Protein AF-A0A2S3VRB4-F1 (afdb_monomer)

Nearest PDB structures (foldseek):
  4v7r-assembly2_Dg  TM=2.582E-01  e=9.959E+00  Saccharomyces cerevisiae

Organism: NCBI:txid1943631

Secondary structure (DSSP, 8-state):
-EEEEEEETTEEEEEEPP--EEEEETTTTEEEEEEESSHHHHHHHHHHHHHHHHHHHHHHHHHHHHHHTT-

Radius of gyration: 22.04 Å; Cα contacts (8 Å, |Δi|>4): 60; chains: 1; bounding box: 49×19×64 Å

Sequence (71 aa):
METGSMRNGARFYCETASIGMNVYDNEEKLRLKNTYQAQEEAEFESQRLNLERLQNLLF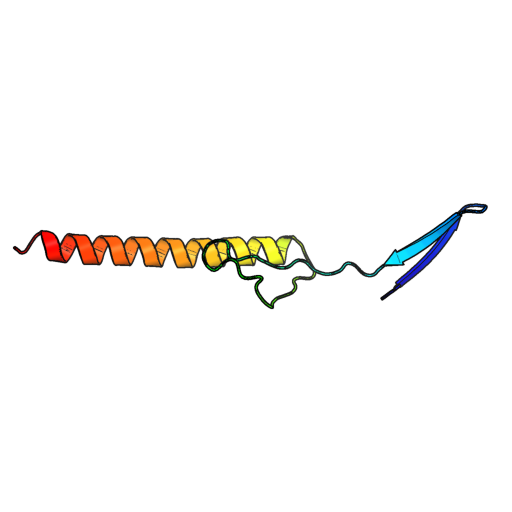ERESTTALSNNS

Mean predicted aligned error: 11.02 Å

pLDDT: mean 82.15, std 10.54, range [50.34, 95.0]

Structure (mmCIF, N/CA/C/O backbone):
data_AF-A0A2S3VRB4-F1
#
_entry.id   AF-A0A2S3VRB4-F1
#
loop_
_atom_site.group_PDB
_atom_site.id
_atom_site.type_symbol
_atom_site.label_atom_id
_atom_site.label_alt_id
_atom_site.label_comp_id
_atom_site.label_asym_id
_atom_site.label_entity_id
_atom_site.label_seq_id
_atom_site.pdbx_PDB_ins_code
_atom_site.Cartn_x
_atom_site.Cartn_y
_atom_site.Cartn_z
_atom_site.occupancy
_atom_site.B_iso_or_equiv
_atom_site.auth_seq_id
_atom_site.auth_comp_id
_atom_site.auth_asym_id
_atom_site.auth_atom_id
_atom_site.pdbx_PDB_model_num
ATOM 1 N N . MET A 1 1 ? 4.885 0.753 -21.885 1.00 57.50 1 MET A N 1
ATOM 2 C CA . MET A 1 1 ? 5.571 1.276 -23.086 1.00 57.50 1 MET A CA 1
ATOM 3 C C . MET A 1 1 ? 6.985 0.721 -23.086 1.00 57.50 1 MET A C 1
ATOM 5 O O . MET A 1 1 ? 7.559 0.600 -22.009 1.00 57.50 1 MET A O 1
ATOM 9 N N . GLU A 1 2 ? 7.499 0.325 -24.246 1.00 69.00 2 GLU A N 1
ATOM 10 C CA . GLU A 1 2 ? 8.904 -0.066 -24.417 1.00 69.00 2 GLU A CA 1
ATOM 11 C C . GLU A 1 2 ? 9.767 1.203 -24.369 1.00 69.00 2 GLU A C 1
ATOM 13 O O . GLU A 1 2 ? 9.491 2.162 -25.088 1.00 69.00 2 GLU A O 1
ATOM 18 N N . THR A 1 3 ? 10.736 1.247 -23.459 1.00 71.31 3 THR A N 1
ATOM 19 C CA . THR A 1 3 ? 11.636 2.391 -23.225 1.00 71.31 3 THR A CA 1
ATOM 20 C C . THR A 1 3 ? 12.998 2.213 -23.879 1.00 71.31 3 THR A C 1
ATOM 22 O O . THR A 1 3 ? 13.736 3.183 -24.023 1.00 71.31 3 THR A O 1
ATOM 25 N N . GLY A 1 4 ? 13.314 1.000 -24.321 1.00 73.00 4 GLY A N 1
ATOM 26 C CA . GLY A 1 4 ? 14.551 0.675 -25.011 1.00 73.00 4 GLY A CA 1
ATOM 27 C C . GLY A 1 4 ? 14.507 -0.750 -25.540 1.00 73.00 4 GLY A C 1
ATOM 28 O O . GLY A 1 4 ? 13.675 -1.552 -25.126 1.00 73.00 4 GLY A O 1
ATOM 29 N N . SER A 1 5 ? 15.407 -1.087 -26.455 1.00 77.62 5 SER A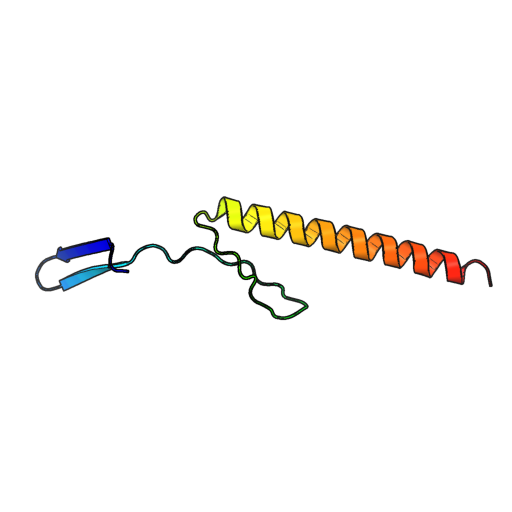 N 1
ATOM 30 C CA . SER A 1 5 ? 15.657 -2.479 -26.822 1.00 77.62 5 SER A CA 1
ATOM 31 C C . SER A 1 5 ? 17.156 -2.723 -26.894 1.00 77.62 5 SER A C 1
ATOM 33 O O . SER A 1 5 ? 17.922 -1.877 -27.357 1.00 77.62 5 SER A O 1
ATOM 35 N N . MET A 1 6 ? 17.585 -3.884 -26.409 1.00 80.25 6 MET A N 1
ATOM 36 C CA . MET A 1 6 ? 18.975 -4.315 -26.431 1.00 80.25 6 MET A CA 1
ATOM 37 C C . MET A 1 6 ? 19.077 -5.658 -27.145 1.00 80.25 6 MET A C 1
ATOM 39 O O . MET A 1 6 ? 18.298 -6.584 -26.908 1.00 80.25 6 MET A O 1
ATOM 43 N N . ARG A 1 7 ? 20.071 -5.788 -28.023 1.00 85.25 7 ARG A N 1
ATOM 44 C CA . ARG A 1 7 ? 20.349 -7.031 -28.742 1.00 85.25 7 ARG A CA 1
ATOM 45 C C . ARG A 1 7 ? 21.642 -7.646 -28.228 1.00 85.25 7 ARG A C 1
ATOM 47 O O . ARG A 1 7 ? 22.690 -7.011 -28.286 1.00 85.25 7 ARG A O 1
ATOM 54 N N . ASN A 1 8 ? 21.575 -8.902 -27.789 1.00 81.88 8 ASN A N 1
ATOM 55 C CA . ASN A 1 8 ? 22.755 -9.697 -27.452 1.00 81.88 8 ASN A CA 1
ATOM 56 C C . ASN A 1 8 ? 22.804 -10.939 -28.356 1.00 81.88 8 ASN A C 1
ATOM 58 O O . ASN A 1 8 ? 22.062 -11.908 -28.170 1.00 81.88 8 ASN A O 1
ATOM 62 N N . GLY A 1 9 ? 23.640 -10.874 -29.396 1.00 86.19 9 GLY A N 1
ATOM 63 C CA . GLY A 1 9 ? 23.737 -11.907 -30.429 1.00 86.19 9 GLY A CA 1
ATOM 64 C C . GLY A 1 9 ? 22.438 -12.056 -31.233 1.00 86.19 9 GLY A C 1
ATOM 65 O O . GLY A 1 9 ? 22.030 -11.139 -31.952 1.00 86.19 9 GLY A O 1
ATOM 66 N N . ALA A 1 10 ? 21.799 -13.224 -31.127 1.00 89.00 10 ALA A N 1
ATOM 67 C CA . ALA A 1 10 ? 20.498 -13.517 -31.742 1.00 89.00 10 ALA A CA 1
ATOM 68 C C . ALA A 1 10 ? 19.296 -13.197 -30.828 1.00 89.00 10 ALA A C 1
ATOM 70 O O . ALA A 1 10 ? 18.155 -13.305 -31.269 1.00 89.00 10 ALA A O 1
ATOM 71 N N . ARG A 1 11 ? 19.528 -12.827 -29.560 1.00 85.88 11 ARG A N 1
ATOM 72 C CA . ARG A 1 11 ? 18.458 -12.528 -28.599 1.00 85.88 11 ARG A CA 1
ATOM 73 C C . ARG A 1 11 ? 18.110 -11.044 -28.631 1.00 85.88 11 ARG A C 1
ATOM 75 O O . ARG A 1 11 ? 19.004 -10.197 -28.588 1.00 85.88 11 ARG A O 1
ATOM 82 N N . PHE A 1 12 ? 16.813 -10.762 -28.660 1.00 80.69 12 PHE A N 1
ATOM 83 C CA . PHE A 1 12 ? 16.248 -9.427 -28.506 1.00 80.69 12 PHE A CA 1
ATOM 84 C C . PHE A 1 12 ? 15.650 -9.297 -27.107 1.00 80.69 12 PHE A C 1
ATOM 86 O O . PHE A 1 12 ? 14.880 -10.156 -26.679 1.00 80.69 12 PHE A O 1
ATOM 93 N N . TYR A 1 13 ? 16.023 -8.231 -26.409 1.00 80.75 13 TYR A N 1
ATOM 94 C CA . TYR A 1 13 ? 15.474 -7.852 -25.117 1.00 80.75 13 TYR A CA 1
ATOM 95 C C . TYR A 1 13 ? 14.784 -6.502 -25.286 1.00 80.75 13 TYR A C 1
ATOM 97 O O . TYR A 1 13 ? 15.417 -5.543 -25.721 1.00 80.75 13 TYR A O 1
ATOM 105 N N . CYS A 1 14 ? 13.499 -6.433 -24.956 1.00 76.38 14 CYS A N 1
ATOM 106 C CA . CYS A 1 14 ? 12.759 -5.180 -24.872 1.00 76.38 14 CYS A CA 1
ATOM 107 C C . CYS A 1 14 ? 12.811 -4.702 -23.420 1.00 76.38 14 CYS A C 1
ATOM 109 O O . CYS A 1 14 ? 12.455 -5.442 -22.503 1.00 76.38 14 CYS A O 1
ATOM 111 N N . GLU A 1 15 ? 13.271 -3.481 -23.209 1.00 73.19 15 GLU A N 1
ATOM 112 C CA . GLU A 1 15 ? 13.250 -2.809 -21.921 1.00 73.19 15 GLU A CA 1
ATOM 113 C C . GLU A 1 15 ? 11.876 -2.153 -21.778 1.00 73.19 15 GLU A C 1
ATOM 115 O O . GLU A 1 15 ? 11.509 -1.250 -22.530 1.00 73.19 15 GLU A O 1
ATOM 120 N N . THR A 1 16 ? 11.055 -2.663 -20.867 1.00 72.25 16 THR A N 1
ATOM 121 C CA . THR A 1 16 ? 9.749 -2.074 -20.566 1.00 72.25 16 THR A CA 1
ATOM 122 C C . THR A 1 16 ? 9.897 -1.057 -19.449 1.00 72.25 16 THR A C 1
ATOM 124 O O . THR A 1 16 ? 10.523 -1.373 -18.437 1.00 72.25 16 THR A O 1
ATOM 127 N N . ALA A 1 17 ? 9.256 0.110 -19.585 1.00 69.12 17 ALA A N 1
ATOM 128 C CA . ALA A 1 17 ? 9.115 1.048 -18.472 1.00 69.12 17 ALA A CA 1
ATOM 129 C C . ALA A 1 17 ? 8.610 0.301 -17.231 1.00 69.12 17 ALA A C 1
ATOM 131 O O .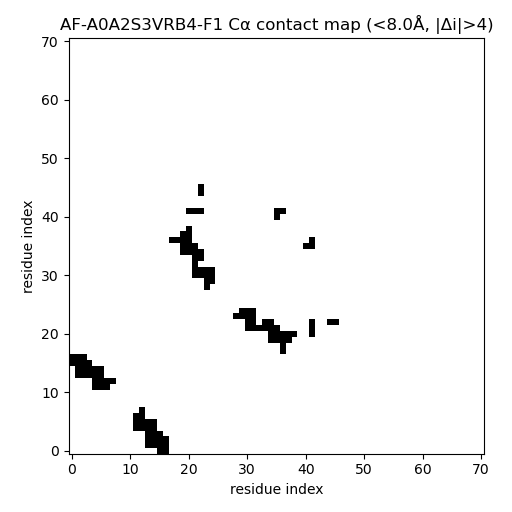 ALA A 1 17 ? 7.666 -0.493 -17.345 1.00 69.12 17 ALA A O 1
ATOM 132 N N . SER A 1 18 ? 9.202 0.568 -16.064 1.00 66.56 18 SER A N 1
ATOM 133 C CA . SER A 1 18 ? 8.690 0.037 -14.804 1.00 66.56 18 SER A CA 1
ATOM 134 C C . SER A 1 18 ? 7.233 0.460 -14.654 1.00 66.56 18 SER A C 1
ATOM 136 O O . SER A 1 18 ? 6.908 1.647 -14.599 1.00 66.56 18 SER A O 1
ATOM 138 N N . ILE A 1 19 ? 6.337 -0.524 -14.628 1.00 73.19 19 ILE A N 1
ATOM 139 C CA . ILE A 1 19 ? 4.956 -0.292 -14.229 1.00 73.19 19 ILE A CA 1
ATOM 140 C C . ILE A 1 19 ? 5.037 -0.019 -12.732 1.00 73.19 19 ILE A C 1
ATOM 142 O O . ILE A 1 19 ? 5.505 -0.877 -11.986 1.00 73.19 19 ILE A O 1
ATOM 146 N N . GLY A 1 20 ? 4.671 1.196 -12.322 1.00 80.12 20 GLY A N 1
ATOM 147 C CA . GLY A 1 20 ? 4.745 1.600 -10.923 1.00 80.12 20 GLY A CA 1
ATOM 148 C C . GLY A 1 20 ? 3.992 0.647 -9.987 1.00 80.12 20 GLY A C 1
ATOM 149 O O . GLY A 1 20 ? 3.199 -0.203 -10.403 1.00 80.12 20 GLY A O 1
ATOM 150 N N . MET A 1 21 ? 4.259 0.786 -8.700 1.00 82.38 21 MET A N 1
ATOM 151 C CA . MET A 1 21 ? 3.726 -0.055 -7.641 1.00 82.38 21 MET A CA 1
ATOM 152 C C . MET A 1 21 ? 2.355 0.446 -7.196 1.00 82.38 21 MET A C 1
ATOM 154 O O . MET A 1 21 ? 2.140 1.645 -7.064 1.00 82.38 21 MET A O 1
ATOM 158 N N . ASN A 1 22 ? 1.423 -0.457 -6.909 1.00 84.88 22 ASN A N 1
ATOM 159 C CA . ASN A 1 22 ? 0.133 -0.082 -6.334 1.00 84.88 22 ASN A CA 1
ATOM 160 C C . ASN A 1 22 ? -0.017 -0.695 -4.954 1.00 84.88 22 ASN A C 1
ATOM 162 O O . ASN A 1 22 ? 0.372 -1.841 -4.733 1.00 84.88 22 ASN A O 1
ATOM 166 N N . VAL A 1 23 ? -0.657 0.055 -4.066 1.00 87.50 23 VAL A N 1
ATOM 167 C CA . VAL A 1 23 ? -1.057 -0.437 -2.750 1.00 87.50 23 VAL A CA 1
ATOM 168 C C 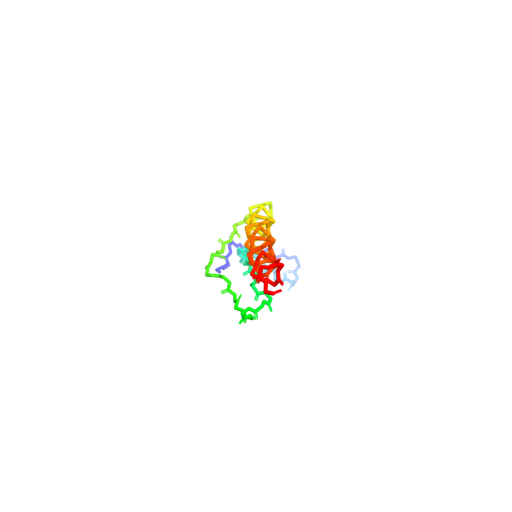. VAL A 1 23 ? -2.386 -1.184 -2.878 1.00 87.50 23 VAL A C 1
ATOM 170 O O . VAL A 1 23 ? -3.257 -0.811 -3.670 1.00 87.50 23 VAL A O 1
ATOM 173 N N . TYR A 1 24 ? -2.525 -2.265 -2.117 1.00 89.69 24 TYR A N 1
ATOM 174 C CA . TYR A 1 24 ? -3.727 -3.088 -2.068 1.00 89.69 24 TYR A CA 1
ATOM 175 C C . TYR A 1 24 ? -4.355 -2.978 -0.683 1.00 89.69 24 TYR A C 1
ATOM 177 O O . TYR A 1 24 ? -3.674 -3.195 0.318 1.00 89.69 24 TYR A O 1
ATOM 185 N N . ASP A 1 25 ? -5.646 -2.666 -0.632 1.00 86.88 25 ASP A N 1
ATOM 186 C CA . ASP A 1 25 ? -6.430 -2.813 0.584 1.00 86.88 25 ASP A CA 1
ATOM 187 C C . ASP A 1 25 ? -6.893 -4.270 0.702 1.00 86.88 25 ASP A C 1
ATOM 189 O O . ASP A 1 25 ? -7.646 -4.779 -0.135 1.00 86.88 25 ASP A O 1
ATOM 193 N N . ASN A 1 26 ? -6.421 -4.953 1.743 1.00 88.31 26 ASN A N 1
ATOM 194 C CA . ASN A 1 26 ? -6.750 -6.352 1.997 1.00 88.31 26 ASN A CA 1
ATOM 195 C C . ASN A 1 26 ? -8.168 -6.556 2.551 1.00 88.31 26 ASN A C 1
ATOM 197 O O . ASN A 1 26 ? -8.721 -7.643 2.385 1.00 88.31 26 ASN A O 1
ATOM 201 N N . GLU A 1 27 ? -8.754 -5.560 3.215 1.00 84.88 27 GLU A N 1
ATOM 202 C CA . GLU A 1 27 ? -10.099 -5.668 3.794 1.00 84.88 27 GLU A CA 1
ATOM 203 C C . GLU A 1 27 ? -11.164 -5.519 2.729 1.00 84.88 27 GLU A C 1
ATOM 205 O O . GLU A 1 27 ? -11.993 -6.413 2.554 1.00 84.88 27 GLU A O 1
ATOM 210 N N . GLU A 1 28 ? -11.094 -4.430 1.971 1.00 87.81 28 GLU A N 1
ATOM 211 C CA . GLU A 1 28 ? -12.040 -4.198 0.885 1.00 87.81 28 GLU A CA 1
ATOM 212 C C . GLU A 1 28 ? -11.718 -5.065 -0.341 1.00 87.81 28 GLU A C 1
ATOM 214 O O . GLU A 1 28 ? -12.539 -5.197 -1.248 1.00 87.81 28 GLU A O 1
ATOM 219 N N . LYS A 1 29 ? -10.540 -5.710 -0.354 1.00 90.38 29 LYS A N 1
ATOM 220 C CA . LYS A 1 29 ? -9.997 -6.477 -1.487 1.00 90.38 29 LYS A CA 1
ATOM 221 C C . LYS A 1 29 ? -9.922 -5.614 -2.745 1.00 90.38 29 LYS A C 1
ATOM 223 O O . LYS A 1 29 ? -10.237 -6.065 -3.849 1.00 90.38 29 LYS A O 1
ATOM 228 N N . LEU A 1 30 ? -9.505 -4.363 -2.569 1.00 88.81 30 LEU A N 1
ATOM 229 C CA . LEU A 1 30 ? -9.452 -3.357 -3.620 1.00 88.81 30 LEU A CA 1
ATOM 230 C C . LEU A 1 30 ? -8.014 -2.911 -3.866 1.00 88.81 30 LEU A C 1
ATOM 232 O O . LEU A 1 30 ? -7.253 -2.611 -2.950 1.00 88.81 30 LEU A O 1
ATOM 236 N N . ARG A 1 31 ? -7.652 -2.801 -5.145 1.00 86.69 31 ARG A N 1
ATOM 237 C CA . ARG A 1 31 ? -6.416 -2.133 -5.556 1.00 86.69 31 ARG A CA 1
ATOM 238 C C . ARG A 1 31 ? -6.629 -0.626 -5.474 1.00 86.69 31 ARG A C 1
ATOM 240 O O . ARG A 1 31 ? -7.500 -0.097 -6.168 1.00 86.69 31 ARG A O 1
ATOM 247 N N . LEU A 1 32 ? -5.806 0.069 -4.696 1.00 84.75 32 LEU A N 1
ATOM 248 C CA . LEU A 1 32 ? -5.842 1.525 -4.669 1.00 84.75 32 LEU A CA 1
ATOM 249 C C . LEU A 1 32 ? -5.403 2.075 -6.033 1.00 84.75 32 LEU A C 1
ATOM 251 O O . LEU A 1 32 ? -4.499 1.548 -6.693 1.00 84.75 32 LEU A O 1
ATOM 255 N N . LYS A 1 33 ? -6.093 3.131 -6.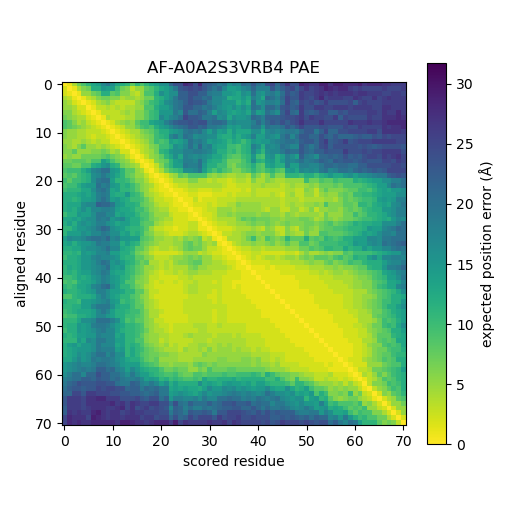482 1.00 79.69 33 LYS A N 1
ATOM 256 C CA . LYS A 1 33 ? -5.905 3.717 -7.821 1.00 79.69 33 LYS A CA 1
ATOM 257 C C . LYS A 1 33 ? -4.536 4.372 -7.997 1.00 79.69 33 LYS A C 1
ATOM 259 O O . LYS A 1 33 ? -4.118 4.595 -9.130 1.00 79.69 33 LYS A O 1
ATOM 264 N N . ASN A 1 34 ? -3.853 4.666 -6.895 1.00 82.00 34 ASN A N 1
ATOM 265 C CA . ASN A 1 34 ? -2.549 5.299 -6.913 1.00 82.00 34 ASN A CA 1
ATOM 266 C C . ASN A 1 34 ? -1.486 4.298 -7.372 1.00 82.00 34 ASN A C 1
ATOM 268 O O . ASN A 1 34 ? -1.426 3.157 -6.905 1.00 82.00 34 ASN A O 1
ATOM 272 N N . THR A 1 35 ? -0.655 4.763 -8.297 1.00 85.38 35 THR A N 1
ATOM 273 C CA . THR A 1 35 ? 0.495 4.038 -8.824 1.00 85.38 35 THR A CA 1
ATOM 274 C C . THR A 1 35 ? 1.741 4.843 -8.469 1.00 85.38 35 THR A C 1
ATOM 276 O O . THR A 1 35 ? 1.939 5.940 -8.991 1.00 85.38 35 THR A O 1
ATOM 279 N N . TYR A 1 36 ? 2.551 4.308 -7.567 1.00 85.62 36 TYR A N 1
ATOM 280 C CA . TYR A 1 36 ? 3.782 4.893 -7.047 1.00 85.62 36 TYR A CA 1
ATOM 281 C C . TYR A 1 36 ? 4.960 4.505 -7.932 1.00 85.62 36 TYR A C 1
ATOM 283 O O . TYR A 1 36 ? 5.044 3.366 -8.390 1.00 85.62 36 TYR A O 1
ATOM 291 N N . GLN A 1 37 ? 5.862 5.439 -8.216 1.00 84.44 37 GLN A N 1
ATOM 292 C CA . GLN A 1 37 ? 7.002 5.143 -9.092 1.00 84.44 37 GLN A CA 1
ATOM 293 C C . GLN A 1 37 ? 8.142 4.487 -8.312 1.00 84.44 37 GLN A C 1
ATOM 295 O O . GLN A 1 37 ? 8.829 3.622 -8.855 1.00 84.44 37 GLN A O 1
ATOM 300 N N . ALA A 1 38 ? 8.306 4.854 -7.038 1.00 85.19 38 ALA A N 1
ATOM 301 C CA . ALA A 1 38 ? 9.303 4.278 -6.148 1.00 85.19 38 ALA A CA 1
ATOM 302 C C . ALA A 1 38 ? 8.679 3.311 -5.133 1.00 85.19 38 ALA A C 1
ATOM 304 O O . ALA A 1 38 ? 7.561 3.504 -4.654 1.00 85.19 38 ALA A O 1
ATOM 305 N N . GLN A 1 39 ? 9.448 2.287 -4.763 1.00 85.06 39 GLN A N 1
ATOM 306 C CA . GLN A 1 39 ? 9.063 1.342 -3.716 1.00 85.06 39 GLN A CA 1
ATOM 307 C C . GLN A 1 39 ? 8.905 2.028 -2.356 1.00 85.06 39 GLN A C 1
ATOM 309 O O . GLN A 1 39 ? 7.935 1.764 -1.654 1.00 85.06 39 GLN A O 1
ATOM 314 N N . GLU A 1 40 ? 9.808 2.951 -2.025 1.00 88.25 40 GLU A N 1
ATOM 315 C CA . GLU A 1 40 ? 9.763 3.720 -0.777 1.00 88.25 40 GLU A CA 1
ATOM 316 C C . GLU A 1 40 ? 8.454 4.514 -0.635 1.00 88.25 40 GLU A C 1
ATOM 318 O O . GLU A 1 40 ? 7.841 4.509 0.428 1.00 88.25 40 GLU A O 1
ATOM 323 N N . GLU A 1 41 ? 7.968 5.124 -1.721 1.00 88.50 41 GLU A N 1
ATOM 324 C CA . GLU A 1 41 ? 6.690 5.850 -1.732 1.00 88.50 41 GLU A CA 1
ATOM 325 C C . GLU A 1 41 ? 5.499 4.913 -1.485 1.00 88.50 41 GLU A C 1
ATOM 327 O O . GLU A 1 41 ? 4.593 5.238 -0.716 1.00 88.50 41 GLU A O 1
ATOM 332 N N . ALA A 1 42 ? 5.504 3.734 -2.116 1.00 89.50 42 ALA A N 1
ATOM 333 C CA . ALA A 1 42 ? 4.450 2.740 -1.934 1.00 89.50 42 ALA A CA 1
ATOM 334 C C . ALA A 1 42 ? 4.431 2.182 -0.502 1.00 89.50 42 ALA A C 1
ATOM 336 O O . ALA A 1 42 ? 3.361 1.997 0.082 1.00 89.50 42 ALA A O 1
ATOM 337 N N . GLU A 1 43 ? 5.608 1.920 0.069 1.00 91.38 43 GLU A N 1
ATOM 338 C CA . GLU A 1 43 ? 5.755 1.437 1.443 1.00 91.38 43 GLU A CA 1
ATOM 339 C C . GLU A 1 43 ? 5.330 2.493 2.460 1.00 91.38 43 GLU A C 1
ATOM 341 O O . GLU A 1 43 ? 4.572 2.177 3.380 1.00 91.38 43 GLU A O 1
ATOM 346 N N . PHE A 1 44 ? 5.749 3.744 2.270 1.00 92.69 44 PHE A N 1
ATOM 347 C CA . PHE A 1 44 ? 5.346 4.861 3.116 1.00 92.69 44 PHE A CA 1
ATOM 348 C C . PHE A 1 44 ? 3.820 5.009 3.161 1.00 92.69 44 PHE A C 1
ATOM 350 O O . PHE A 1 44 ? 3.228 5.063 4.241 1.00 92.69 44 PHE A O 1
ATOM 357 N N . GLU A 1 45 ? 3.160 5.002 2.001 1.00 92.81 45 GLU A N 1
ATOM 358 C CA . GLU A 1 45 ? 1.700 5.109 1.942 1.00 92.81 45 GLU A CA 1
ATOM 359 C C . GLU A 1 45 ? 1.000 3.886 2.534 1.00 92.81 45 GLU A C 1
ATOM 361 O O . GLU A 1 45 ? 0.007 4.033 3.249 1.00 92.81 45 GLU A O 1
ATOM 366 N N . SER A 1 46 ? 1.538 2.682 2.323 1.00 91.56 46 SER A N 1
ATOM 367 C CA . SER A 1 46 ? 1.012 1.479 2.972 1.00 91.56 46 SER A CA 1
ATOM 368 C C . SER A 1 46 ? 1.084 1.577 4.498 1.00 91.56 46 SER A C 1
ATOM 370 O O . SER A 1 46 ? 0.120 1.221 5.177 1.00 91.56 46 SER A O 1
ATOM 372 N N . GLN A 1 47 ? 2.194 2.067 5.052 1.00 94.31 47 GLN A N 1
ATOM 373 C CA . 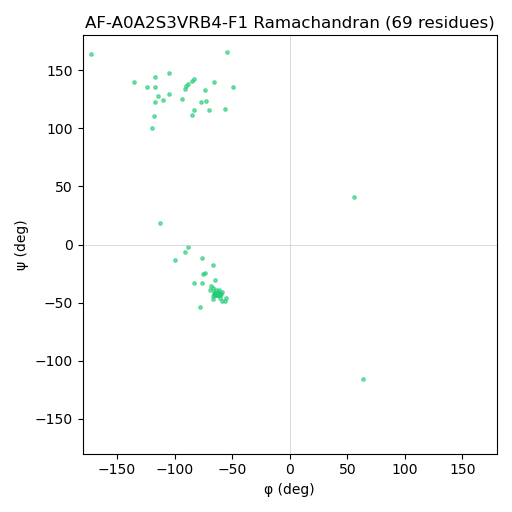GLN A 1 47 ? 2.350 2.247 6.496 1.00 94.31 47 GLN A CA 1
ATOM 374 C C . GLN A 1 47 ? 1.393 3.310 7.036 1.00 94.31 47 GLN A C 1
ATOM 376 O O . GLN A 1 47 ? 0.759 3.091 8.071 1.00 94.31 47 GLN A O 1
ATOM 381 N N . ARG A 1 48 ? 1.244 4.430 6.320 1.00 95.00 48 ARG A N 1
ATOM 382 C CA . ARG A 1 48 ? 0.328 5.515 6.687 1.00 95.00 48 ARG A CA 1
ATOM 383 C C . ARG A 1 48 ? -1.118 5.023 6.782 1.00 95.00 48 ARG A C 1
ATOM 385 O O . ARG A 1 48 ? -1.769 5.266 7.796 1.00 95.00 48 ARG A O 1
ATOM 392 N N . LEU A 1 49 ? -1.593 4.295 5.769 1.00 92.69 49 LEU A N 1
ATOM 393 C CA . LEU A 1 49 ? -2.952 3.739 5.729 1.00 92.69 49 LEU A CA 1
ATOM 394 C C . LEU A 1 49 ? -3.194 2.721 6.852 1.00 92.69 49 LEU A C 1
ATOM 396 O O . LEU A 1 49 ? -4.234 2.749 7.510 1.00 92.69 49 LEU A O 1
ATOM 400 N N . ASN A 1 50 ? -2.216 1.852 7.117 1.00 93.31 50 ASN A N 1
ATOM 401 C CA . ASN A 1 50 ? -2.313 0.880 8.206 1.00 93.31 50 ASN A CA 1
ATOM 402 C C . ASN A 1 50 ? -2.388 1.560 9.580 1.00 93.31 50 ASN A C 1
ATOM 404 O O . ASN A 1 50 ? -3.143 1.116 10.446 1.00 93.31 50 ASN A O 1
ATOM 408 N N . LEU A 1 51 ? -1.622 2.636 9.784 1.00 94.81 51 LEU A N 1
ATOM 409 C CA . LEU A 1 51 ? -1.638 3.394 11.032 1.00 94.81 51 LEU A CA 1
ATOM 410 C C . LEU A 1 51 ? -2.979 4.103 11.249 1.00 94.81 51 LEU A C 1
ATOM 412 O O . LEU A 1 51 ? -3.542 4.007 12.337 1.00 94.81 51 LEU A O 1
ATOM 416 N N . GLU A 1 52 ? -3.493 4.782 10.223 1.00 92.94 52 GLU A N 1
ATOM 417 C CA . GLU A 1 52 ? -4.799 5.453 10.257 1.00 92.94 52 GLU A CA 1
ATOM 418 C C . GLU A 1 52 ? -5.911 4.467 10.637 1.00 92.94 52 GLU A C 1
ATOM 420 O O . GLU A 1 52 ? -6.701 4.706 11.552 1.00 92.94 52 GLU A O 1
ATOM 425 N N . ARG A 1 53 ? -5.908 3.291 10.010 1.00 90.38 53 ARG A N 1
ATOM 426 C CA . ARG A 1 53 ? -6.877 2.242 10.312 1.00 90.38 53 ARG A CA 1
ATOM 427 C C . ARG A 1 53 ? -6.739 1.683 11.725 1.00 90.38 53 ARG A C 1
ATOM 429 O O . ARG A 1 53 ? -7.749 1.462 12.390 1.00 90.38 53 ARG A O 1
ATOM 436 N N . LEU A 1 54 ? -5.513 1.465 12.199 1.00 91.88 54 LEU A N 1
ATOM 437 C CA . LEU A 1 54 ? -5.279 1.016 13.571 1.00 91.88 54 LEU A CA 1
ATOM 438 C C . LEU A 1 54 ? -5.840 2.024 14.583 1.00 91.88 54 LEU A C 1
ATOM 440 O O . LEU A 1 54 ? -6.472 1.617 15.554 1.00 91.88 54 LEU A O 1
ATOM 444 N N . GLN A 1 55 ? -5.648 3.323 14.349 1.00 93.88 55 GLN A N 1
ATOM 445 C CA . GLN A 1 55 ? -6.188 4.371 15.217 1.00 93.88 55 GLN A CA 1
ATOM 446 C C . GLN A 1 55 ? -7.721 4.355 15.246 1.00 93.88 55 GLN A C 1
ATOM 448 O O . GLN A 1 55 ? -8.301 4.405 16.331 1.00 93.88 55 GLN A O 1
ATOM 453 N N . ASN A 1 56 ? -8.371 4.203 14.089 1.00 90.94 56 ASN A N 1
ATOM 454 C CA . ASN A 1 56 ? -9.831 4.100 14.009 1.00 90.94 56 ASN A CA 1
ATOM 455 C C . ASN A 1 56 ? -10.361 2.890 14.797 1.00 90.94 56 ASN A C 1
ATOM 457 O O . ASN A 1 56 ? -11.263 3.038 15.619 1.00 90.94 56 ASN A O 1
ATOM 461 N N . LEU A 1 57 ? -9.742 1.715 14.634 1.00 89.94 57 LEU A N 1
ATOM 462 C CA . LEU A 1 57 ? -10.123 0.503 15.371 1.00 89.94 57 LEU A CA 1
ATOM 463 C C . LEU A 1 57 ? -9.960 0.659 16.891 1.00 89.94 57 LEU A C 1
ATOM 465 O O . LEU A 1 57 ? -10.792 0.177 17.662 1.00 89.94 57 LEU A O 1
ATOM 469 N N . LEU A 1 58 ? -8.894 1.327 17.341 1.00 92.19 58 LEU A N 1
ATOM 470 C CA . LEU A 1 58 ? -8.682 1.603 18.764 1.00 92.19 58 LEU A CA 1
ATOM 471 C C . LEU A 1 58 ? -9.760 2.542 19.317 1.00 92.19 58 LEU A C 1
ATOM 473 O O . LEU A 1 58 ? -10.316 2.265 20.380 1.00 92.19 58 LEU A O 1
ATOM 477 N N . PHE A 1 59 ? -10.105 3.595 18.575 1.00 91.38 59 PHE A N 1
ATOM 478 C CA . PHE A 1 59 ? -11.152 4.539 18.961 1.00 91.38 59 PHE A CA 1
ATOM 479 C C . PHE A 1 59 ? -12.540 3.880 19.038 1.00 91.38 59 PHE A C 1
ATOM 481 O O . PHE A 1 59 ? -13.288 4.083 20.001 1.00 91.38 59 PHE A O 1
ATOM 488 N N . GLU A 1 60 ? -12.886 3.039 18.062 1.00 89.19 60 GLU A N 1
ATOM 489 C CA . GLU A 1 60 ? -14.127 2.255 18.069 1.00 89.19 60 GLU A CA 1
ATOM 490 C C . GLU A 1 60 ? -14.190 1.300 19.270 1.00 89.19 60 GLU A C 1
ATOM 492 O O . GLU A 1 60 ? -15.222 1.178 19.943 1.00 89.19 60 GLU A O 1
ATOM 497 N N . ARG A 1 61 ? -13.070 0.647 19.595 1.00 86.69 61 ARG A N 1
ATOM 498 C CA . ARG A 1 61 ? -12.967 -0.243 20.756 1.00 86.69 61 ARG A CA 1
ATOM 499 C C . ARG A 1 61 ? -13.151 0.513 22.076 1.00 86.69 61 ARG A C 1
ATOM 501 O O . ARG A 1 61 ? -13.864 0.043 22.961 1.00 86.69 61 ARG A O 1
ATOM 508 N N . GLU A 1 62 ? -12.548 1.684 22.229 1.00 85.44 62 GLU A N 1
ATOM 509 C CA . GLU A 1 62 ? -12.750 2.520 23.419 1.00 85.44 62 GLU A CA 1
ATOM 510 C C . GLU A 1 62 ? -14.214 2.966 23.551 1.00 85.44 62 GLU A C 1
ATOM 512 O O . GLU A 1 62 ? -14.815 2.813 24.618 1.00 85.44 62 GLU A O 1
ATOM 517 N N . SER A 1 63 ? -14.832 3.389 22.449 1.00 78.06 63 SER A N 1
ATOM 518 C CA . SER A 1 63 ? -16.239 3.813 22.409 1.00 78.06 63 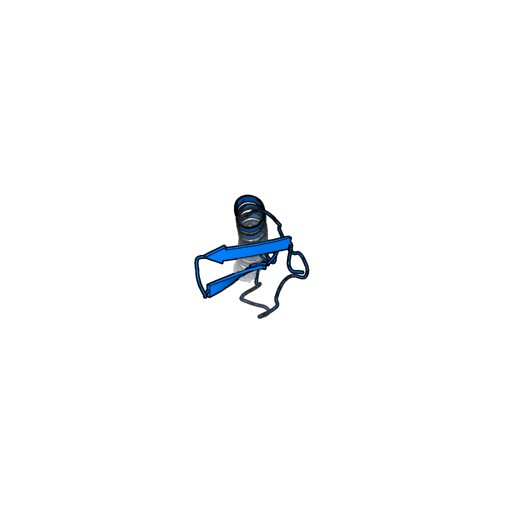SER A CA 1
ATOM 519 C C . SER A 1 63 ? -17.211 2.688 22.789 1.00 78.06 63 SER A C 1
ATOM 521 O O . SER A 1 63 ? -18.149 2.896 23.561 1.00 78.06 63 SER A O 1
ATOM 523 N N . THR A 1 64 ? -16.978 1.471 22.292 1.00 72.44 64 THR A N 1
ATOM 524 C CA . THR A 1 64 ? -17.818 0.300 22.604 1.00 72.44 64 THR A CA 1
ATOM 525 C C . THR A 1 64 ? -17.672 -0.149 24.058 1.00 72.44 64 THR A C 1
ATOM 527 O O . THR A 1 64 ? -18.668 -0.468 24.709 1.00 72.44 64 THR A O 1
ATOM 530 N N . THR A 1 65 ? -16.458 -0.112 24.613 1.00 69.50 65 THR A N 1
ATOM 531 C CA . THR A 1 65 ? -16.243 -0.435 26.035 1.00 69.50 65 THR A CA 1
ATOM 532 C C . THR A 1 65 ? -16.851 0.607 26.979 1.00 69.50 65 THR A C 1
ATOM 534 O O . THR A 1 65 ? -17.415 0.232 28.006 1.00 69.50 65 THR A O 1
ATOM 537 N N . ALA A 1 66 ? -16.835 1.895 26.623 1.00 65.12 66 ALA A N 1
ATOM 538 C CA . ALA A 1 66 ? -17.447 2.957 27.427 1.00 65.12 66 ALA A CA 1
ATOM 539 C C . ALA A 1 66 ? -18.982 2.837 27.545 1.00 65.12 66 ALA A C 1
ATOM 541 O O . ALA A 1 66 ? -19.552 3.217 28.569 1.00 65.12 66 ALA A O 1
ATOM 542 N N . LEU A 1 67 ? -19.657 2.281 26.534 1.00 61.19 67 LEU A N 1
ATOM 543 C CA . LEU A 1 67 ? -21.105 2.035 26.565 1.00 61.19 67 LEU A CA 1
ATOM 544 C C . LEU A 1 67 ? -21.480 0.813 27.421 1.00 61.19 67 LEU A C 1
ATOM 546 O O . LEU A 1 67 ? -22.513 0.831 28.084 1.00 61.19 67 LEU A O 1
ATOM 550 N N . SER A 1 68 ? -20.629 -0.218 27.465 1.00 59.97 68 SER A N 1
ATOM 551 C CA . SER A 1 68 ? -20.870 -1.432 28.265 1.00 59.97 68 SER A CA 1
ATOM 552 C C . SER A 1 68 ? -20.689 -1.226 29.773 1.00 59.97 68 SER A C 1
ATOM 554 O O . SER A 1 68 ? -21.257 -1.982 30.553 1.00 59.97 68 SER A O 1
ATOM 556 N N . ASN A 1 69 ? -19.891 -0.241 30.194 1.00 59.72 69 ASN A N 1
ATOM 557 C CA . ASN A 1 69 ? -19.555 -0.016 31.607 1.00 59.72 69 ASN A CA 1
ATOM 558 C C . ASN A 1 69 ? -20.552 0.902 32.343 1.00 59.72 69 ASN A C 1
ATOM 560 O O . ASN A 1 69 ? -20.380 1.158 33.531 1.00 59.72 69 ASN A O 1
ATOM 564 N N . ASN A 1 70 ? -21.565 1.416 31.638 1.00 57.06 70 ASN A N 1
ATOM 565 C CA . ASN A 1 70 ? -22.586 2.333 32.159 1.00 57.06 70 ASN A CA 1
ATOM 566 C C . ASN A 1 70 ? -23.993 1.696 32.219 1.00 57.06 70 ASN A C 1
ATOM 568 O O . ASN A 1 70 ? -24.985 2.425 32.242 1.00 57.06 70 ASN A O 1
ATOM 572 N N . SER A 1 71 ? -24.092 0.361 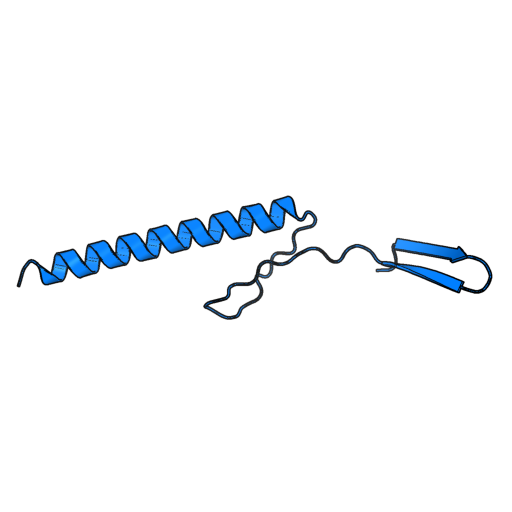32.188 1.00 50.34 71 SER A N 1
ATOM 573 C CA . SER A 1 71 ? -25.356 -0.403 32.233 1.00 50.34 71 SER A CA 1
ATOM 574 C C . SER A 1 71 ? -25.488 -1.228 33.507 1.00 50.34 71 SER A C 1
ATOM 576 O O . SER A 1 71 ? 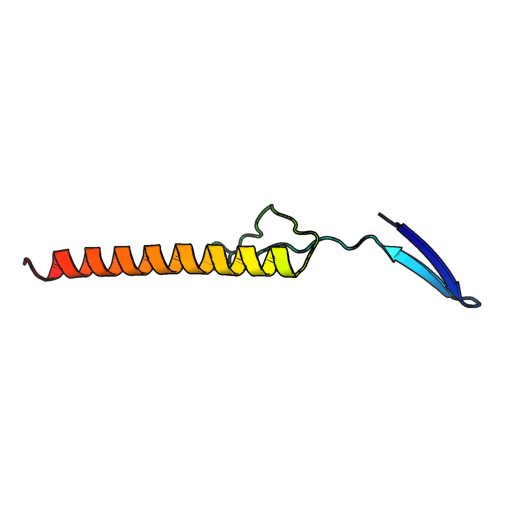-24.458 -1.787 33.943 1.00 50.34 71 SER A O 1
#

Solvent-accessible surface area (backbone atoms only — not comparable to full-atom values): 4336 Å² total; per-residue (Å²): 105,78,74,46,72,51,75,62,89,92,45,79,43,74,39,62,54,82,77,50,46,61,49,68,42,80,84,82,68,39,74,48,88,59,66,27,84,47,68,68,58,37,51,51,50,50,50,51,55,53,50,55,50,50,52,50,53,52,53,53,52,53,56,54,51,60,60,64,75,75,113

Foldseek 3Di:
DFPDWDDDPPDIDTHDQPFADWDADPVVRDTDPDGHNDPVVRVVVNVVVVVVVVVVVVVVVVVVVVVVVVD